Protein AF-A0A317YKN8-F1 (afdb_monomer)

Mean predicted aligned error: 3.29 Å

Secondary structure (DSSP, 8-state):
-EEEEEETTTTEEEEEEE-SS-EEEEEEEGGGHHHHHHTTTSPPEETTTEE-TTHHHHHHHHHHHHTT-GGG-HHHHHHHH-

Solvent-accessible surface area (backbone atoms only — not comparable to full-atom values): 4938 Å² total; per-residue (Å²): 98,63,48,63,44,80,39,52,92,72,46,28,38,36,37,37,42,41,80,90,83,55,80,49,73,48,76,45,44,59,90,45,49,65,60,51,64,81,41,68,88,57,87,50,65,50,91,89,73,46,68,53,83,51,49,62,62,34,51,51,53,50,54,63,60,39,62,91,36,56,90,56,34,60,67,46,40,52,64,75,73,107

Sequence (82 aa):
VGQMLVDSDNYAFAYTLDDGKAYAYLIFVQETWTMLHENMTKKIIINDELELTEFHQELTYILDNIKGNNNYGKEFVATVEE

Structure (mmCIF, N/CA/C/O backbone):
data_AF-A0A317YKN8-F1
#
_entry.id   AF-A0A317YKN8-F1
#
loop_
_atom_site.group_PDB
_atom_site.id
_atom_site.type_symbol
_atom_site.label_atom_id
_atom_site.label_alt_id
_atom_site.label_comp_id
_atom_site.label_asym_id
_atom_site.label_entity_id
_atom_site.label_seq_id
_atom_site.pdbx_PDB_ins_code
_atom_site.Cartn_x
_atom_site.Cartn_y
_atom_site.Cartn_z
_atom_site.occupancy
_atom_site.B_iso_or_equiv
_atom_site.auth_seq_id
_atom_site.auth_comp_id
_atom_site.auth_asym_id
_atom_site.auth_atom_id
_atom_site.pdbx_PDB_mo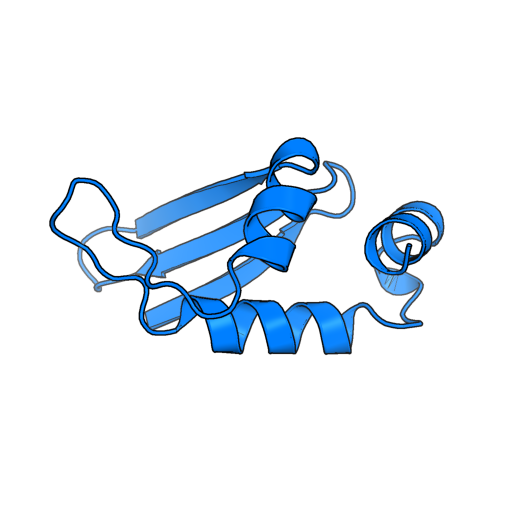del_num
ATOM 1 N N . VAL A 1 1 ? -1.546 -3.954 14.920 1.00 74.75 1 VAL A N 1
ATOM 2 C CA . VAL A 1 1 ? -0.414 -3.365 14.164 1.00 74.75 1 VAL A CA 1
ATOM 3 C C . VAL A 1 1 ? -0.671 -3.667 12.707 1.00 74.75 1 VAL A C 1
ATOM 5 O O . VAL A 1 1 ? -1.070 -4.793 12.420 1.00 74.75 1 VAL A O 1
ATOM 8 N N . GLY A 1 2 ? -0.549 -2.678 11.829 1.00 88.44 2 GLY A N 1
ATOM 9 C CA . GLY A 1 2 ? -0.733 -2.861 10.396 1.00 88.44 2 GLY A CA 1
ATOM 10 C C . GLY A 1 2 ? 0.584 -2.726 9.647 1.00 88.44 2 GLY A C 1
ATOM 11 O O . GLY A 1 2 ? 1.351 -1.812 9.925 1.00 88.44 2 GLY A O 1
ATOM 12 N N . GLN A 1 3 ? 0.842 -3.635 8.709 1.00 93.69 3 GLN A N 1
ATOM 13 C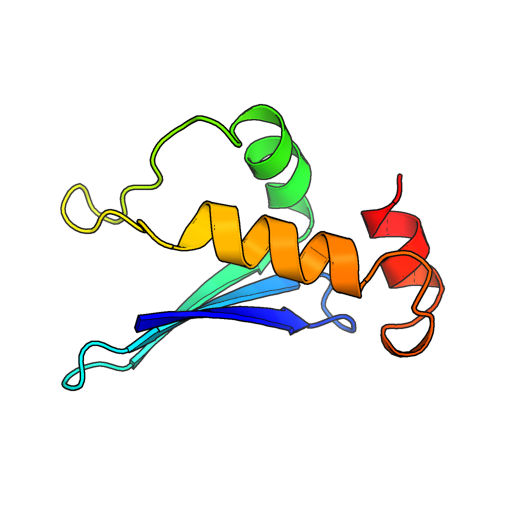 CA . GLN A 1 3 ? 2.065 -3.626 7.901 1.00 93.69 3 GLN A CA 1
ATOM 14 C C . GLN A 1 3 ? 1.735 -3.775 6.421 1.00 93.69 3 GLN A C 1
ATOM 16 O O . GLN A 1 3 ? 0.928 -4.639 6.064 1.00 93.69 3 GLN A O 1
ATOM 21 N N . MET A 1 4 ? 2.392 -2.981 5.573 1.00 95.62 4 MET A N 1
ATOM 22 C CA . MET A 1 4 ? 2.298 -3.126 4.120 1.00 95.62 4 MET A CA 1
ATOM 23 C C . MET A 1 4 ? 3.348 -4.101 3.582 1.00 95.62 4 MET A C 1
ATOM 25 O O . MET A 1 4 ? 4.526 -4.036 3.930 1.00 95.62 4 MET A O 1
ATOM 29 N N . LEU A 1 5 ? 2.914 -4.986 2.691 1.00 95.81 5 LEU A N 1
ATOM 30 C CA . LEU A 1 5 ? 3.735 -5.943 1.960 1.00 95.81 5 LEU A CA 1
ATOM 31 C C . LEU A 1 5 ? 3.565 -5.734 0.453 1.00 95.81 5 LEU A C 1
ATOM 33 O O . LEU A 1 5 ? 2.542 -5.223 -0.006 1.00 95.81 5 LEU A O 1
ATOM 37 N N . VAL A 1 6 ? 4.563 -6.171 -0.312 1.00 96.56 6 VAL A N 1
ATOM 38 C CA . VAL A 1 6 ? 4.563 -6.118 -1.779 1.00 96.56 6 VAL A CA 1
ATOM 39 C C . VAL A 1 6 ? 4.4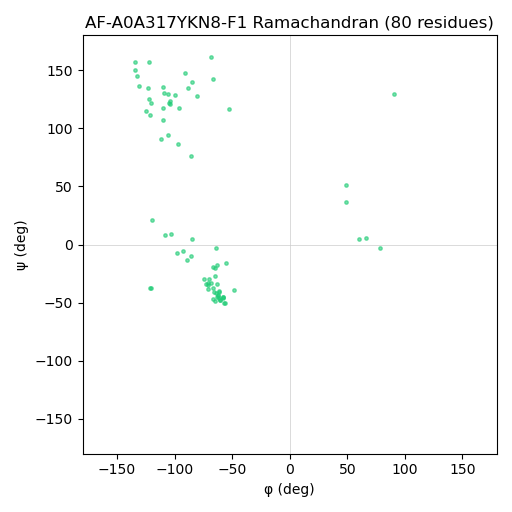31 -7.526 -2.331 1.00 96.56 6 VAL A C 1
ATOM 41 O O . VAL A 1 6 ? 5.196 -8.412 -1.953 1.00 96.56 6 VAL A O 1
ATOM 44 N N . ASP A 1 7 ? 3.498 -7.703 -3.256 1.00 96.19 7 ASP A N 1
ATOM 45 C CA . ASP A 1 7 ? 3.428 -8.845 -4.156 1.00 96.19 7 ASP A CA 1
ATOM 46 C C . ASP A 1 7 ? 3.718 -8.337 -5.572 1.00 96.19 7 ASP A C 1
ATOM 48 O O . ASP A 1 7 ? 2.835 -7.850 -6.283 1.00 96.19 7 ASP A O 1
ATOM 52 N N . SER A 1 8 ? 4.997 -8.373 -5.946 1.00 95.19 8 SER A N 1
ATOM 53 C CA . SER A 1 8 ? 5.465 -7.849 -7.228 1.00 95.19 8 SER A CA 1
ATOM 54 C C . SER A 1 8 ? 5.011 -8.692 -8.414 1.00 95.19 8 SER A C 1
ATOM 56 O O . SER A 1 8 ? 4.821 -8.150 -9.498 1.00 95.19 8 SER A O 1
ATOM 58 N N . ASP A 1 9 ? 4.818 -9.999 -8.215 1.00 95.44 9 ASP A N 1
ATOM 59 C CA . ASP A 1 9 ? 4.408 -10.915 -9.284 1.00 95.44 9 ASP A CA 1
ATOM 60 C C . ASP A 1 9 ? 2.947 -10.672 -9.685 1.00 95.44 9 ASP A C 1
ATOM 62 O O . ASP A 1 9 ? 2.592 -10.796 -10.857 1.00 95.44 9 ASP A O 1
ATOM 66 N N . ASN A 1 10 ? 2.106 -10.282 -8.720 1.00 95.88 10 ASN A N 1
ATOM 67 C CA . ASN A 1 10 ? 0.693 -9.975 -8.946 1.00 95.88 10 ASN A CA 1
ATOM 68 C C . ASN A 1 10 ? 0.380 -8.472 -8.988 1.00 95.88 10 ASN A C 1
ATOM 70 O O . ASN A 1 10 ? -0.796 -8.108 -8.994 1.00 95.88 10 ASN A O 1
ATOM 74 N N . TYR A 1 11 ? 1.397 -7.602 -9.006 1.00 96.94 11 TYR A N 1
ATOM 75 C CA . TYR A 1 11 ? 1.232 -6.143 -8.996 1.00 96.94 11 TYR A CA 1
ATOM 76 C C . TYR A 1 11 ? 0.257 -5.675 -7.904 1.00 96.94 11 TYR A C 1
ATOM 78 O O . TYR A 1 11 ? -0.705 -4.945 -8.154 1.00 96.94 11 TYR A O 1
ATOM 86 N N . ALA A 1 12 ? 0.490 -6.123 -6.670 1.00 97.25 12 ALA A N 1
ATOM 87 C CA . ALA A 1 12 ? -0.403 -5.848 -5.556 1.00 97.25 12 ALA A CA 1
ATOM 88 C C . ALA A 1 12 ? 0.342 -5.403 -4.296 1.00 97.25 12 ALA A C 1
ATOM 90 O O . ALA A 1 12 ? 1.463 -5.824 -4.007 1.00 97.25 12 ALA A O 1
ATOM 91 N N . PHE A 1 13 ? -0.338 -4.575 -3.505 1.00 97.00 13 PHE A N 1
ATOM 92 C CA . PHE A 1 13 ? 0.061 -4.255 -2.141 1.00 97.00 13 PHE A CA 1
ATOM 93 C C . PHE A 1 13 ? -0.863 -4.973 -1.163 1.00 97.00 13 PHE A C 1
ATOM 95 O O . PHE A 1 13 ? -2.085 -4.890 -1.283 1.00 97.00 13 PHE A O 1
ATOM 102 N N . ALA A 1 14 ? -0.296 -5.682 -0.193 1.00 95.81 14 ALA A N 1
ATOM 103 C CA . ALA A 1 14 ? -1.059 -6.389 0.826 1.00 95.81 14 ALA A CA 1
ATOM 104 C C . ALA A 1 14 ? -0.883 -5.702 2.181 1.00 95.81 14 ALA A C 1
ATOM 106 O O . ALA A 1 14 ? 0.215 -5.666 2.729 1.00 95.81 14 ALA A O 1
ATOM 107 N N . TYR A 1 15 ? -1.972 -5.186 2.743 1.00 95.38 15 TYR A N 1
ATOM 108 C CA . TYR A 1 15 ? -1.985 -4.604 4.078 1.00 95.38 15 TYR A CA 1
ATOM 109 C C . TYR A 1 15 ? -2.453 -5.643 5.092 1.00 95.38 15 TYR A C 1
ATOM 111 O O . TYR A 1 15 ? -3.580 -6.142 5.023 1.00 95.38 15 TYR A O 1
ATOM 119 N N . THR A 1 16 ? -1.573 -5.985 6.023 1.00 93.50 16 THR A N 1
ATOM 120 C CA . THR A 1 16 ? -1.846 -6.959 7.078 1.00 93.50 16 THR A CA 1
ATOM 121 C C . THR A 1 16 ? -2.538 -6.291 8.257 1.00 93.50 16 THR A C 1
ATOM 123 O O . THR A 1 16 ? -2.203 -5.173 8.642 1.00 93.50 16 THR A O 1
ATOM 126 N N . LEU A 1 17 ? -3.517 -6.984 8.827 1.00 89.81 17 LEU A N 1
ATOM 127 C CA . LEU A 1 17 ? -4.242 -6.581 10.021 1.00 89.81 17 LEU A CA 1
ATOM 128 C C . LEU A 1 17 ? -4.056 -7.665 11.072 1.00 89.81 17 LEU A C 1
ATOM 130 O O . LEU A 1 17 ? -4.578 -8.769 10.914 1.00 89.81 17 LEU A O 1
ATOM 134 N N . ASP A 1 18 ? -3.321 -7.337 12.132 1.00 83.81 18 ASP A N 1
ATOM 135 C CA . ASP A 1 18 ? -3.168 -8.196 13.303 1.00 83.81 18 ASP A CA 1
ATOM 136 C C . ASP A 1 18 ? -3.571 -7.434 14.573 1.00 83.81 18 ASP A C 1
ATOM 138 O O . ASP A 1 18 ? -2.939 -6.437 14.960 1.00 83.81 18 ASP A O 1
ATOM 142 N N . ASP A 1 19 ? -4.649 -7.897 15.207 1.00 74.75 19 ASP A N 1
ATOM 143 C CA . ASP A 1 19 ? -5.145 -7.418 16.502 1.00 74.75 19 ASP A CA 1
ATOM 144 C C . ASP A 1 19 ? -4.918 -8.431 17.647 1.00 74.75 19 ASP A C 1
ATOM 146 O O . ASP A 1 19 ? -5.413 -8.247 18.763 1.00 74.75 19 ASP A O 1
ATOM 150 N N . GLY A 1 20 ? -4.165 -9.505 17.382 1.00 74.56 20 GLY A N 1
ATOM 151 C CA . GLY A 1 20 ? -3.890 -10.600 18.309 1.00 74.56 20 GLY A CA 1
ATOM 152 C C . GLY A 1 20 ? -5.023 -11.623 18.455 1.00 74.56 20 GLY A C 1
ATOM 153 O O . GLY A 1 20 ? -4.854 -12.605 19.182 1.00 74.56 20 GLY A O 1
ATOM 154 N N . LYS A 1 21 ? -6.173 -11.426 17.796 1.00 73.25 21 LYS A N 1
ATOM 155 C CA . L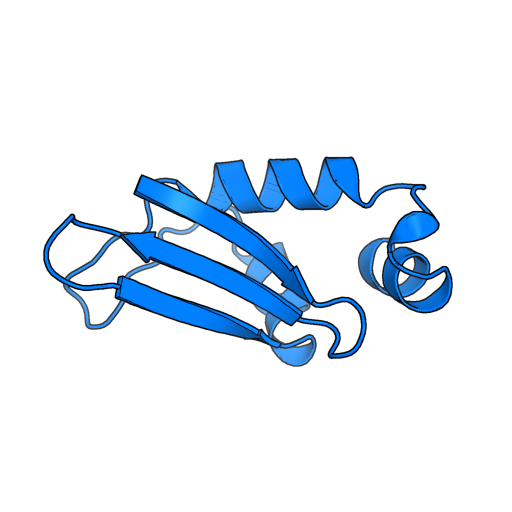YS A 1 21 ? -7.318 -12.357 17.799 1.00 73.25 21 LYS A CA 1
ATOM 156 C C . LYS A 1 21 ? -7.680 -12.838 16.403 1.00 73.25 21 LYS A C 1
ATOM 158 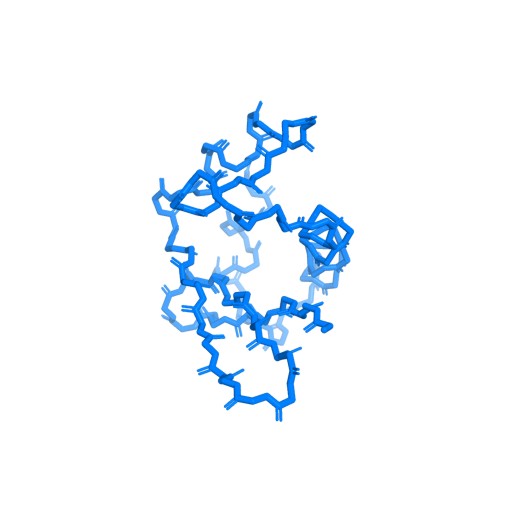O O . LYS A 1 21 ? -8.076 -13.993 16.245 1.00 73.25 21 LYS A O 1
ATOM 163 N N . ALA A 1 22 ? -7.570 -11.960 15.418 1.00 72.62 22 ALA A N 1
ATOM 164 C CA . ALA A 1 22 ? -7.839 -12.240 14.027 1.00 72.62 22 ALA A CA 1
ATOM 165 C C . ALA A 1 22 ? -6.699 -11.702 13.169 1.00 72.62 22 ALA A C 1
ATOM 167 O O . ALA A 1 22 ? -6.116 -10.656 13.448 1.00 72.62 22 ALA A O 1
ATOM 168 N N . TYR A 1 23 ? -6.412 -12.445 12.107 1.00 82.25 23 TYR A N 1
ATOM 169 C CA . TYR A 1 23 ? -5.420 -12.068 11.125 1.00 82.25 23 TYR A CA 1
ATOM 170 C C . TYR A 1 23 ? -6.097 -11.955 9.766 1.00 82.25 23 TYR A C 1
ATOM 172 O O . TYR A 1 23 ? -6.738 -12.904 9.305 1.00 82.25 23 TYR A O 1
ATOM 180 N N . ALA A 1 24 ? -6.002 -10.778 9.158 1.00 87.50 24 ALA A N 1
ATOM 181 C CA . ALA A 1 24 ? -6.635 -10.475 7.884 1.00 87.50 24 ALA A CA 1
ATOM 182 C C . ALA A 1 24 ? -5.672 -9.749 6.943 1.00 87.50 24 ALA A C 1
ATOM 184 O O . ALA A 1 24 ? -4.722 -9.094 7.371 1.00 87.50 24 ALA A O 1
ATOM 185 N N . TYR A 1 25 ? -5.962 -9.853 5.648 1.00 90.81 25 TYR A N 1
ATOM 186 C CA . TYR A 1 25 ? -5.247 -9.160 4.587 1.00 90.81 25 TYR A CA 1
ATOM 187 C C . TYR A 1 25 ? -6.223 -8.322 3.775 1.00 90.81 25 TYR A C 1
ATOM 189 O O . TYR A 1 25 ? -7.279 -8.808 3.366 1.00 90.81 25 TYR A O 1
ATOM 197 N N . LEU A 1 26 ? -5.839 -7.083 3.499 1.00 93.00 26 LEU A N 1
ATOM 198 C CA . LEU A 1 26 ? -6.456 -6.260 2.470 1.00 93.00 26 LEU A CA 1
ATOM 199 C C . LEU A 1 26 ? -5.510 -6.228 1.274 1.00 93.00 26 LEU A C 1
ATOM 201 O O . LEU A 1 26 ? -4.349 -5.857 1.426 1.00 93.00 26 LEU A O 1
ATOM 205 N N . ILE A 1 27 ? -5.995 -6.634 0.104 1.00 95.19 27 ILE A N 1
ATOM 206 C CA . ILE A 1 27 ? -5.196 -6.675 -1.124 1.00 95.19 27 ILE A CA 1
ATOM 207 C C . ILE A 1 27 ? -5.618 -5.513 -2.018 1.00 95.19 27 ILE A C 1
ATOM 209 O O . ILE A 1 27 ? -6.779 -5.406 -2.412 1.00 95.19 27 ILE A O 1
ATOM 213 N N . PHE A 1 28 ? -4.655 -4.661 -2.344 1.00 95.25 28 PHE A N 1
ATOM 214 C CA . PHE A 1 28 ? -4.789 -3.516 -3.231 1.00 95.25 28 PHE A CA 1
ATOM 215 C C . PHE A 1 28 ? -4.106 -3.851 -4.553 1.00 95.25 28 PHE A C 1
ATOM 217 O O . PHE A 1 28 ? -2.889 -3.720 -4.699 1.00 95.25 28 PHE A O 1
ATOM 224 N N . VAL A 1 29 ? -4.907 -4.334 -5.500 1.00 97.00 29 VAL A N 1
ATOM 225 C CA . VAL A 1 29 ? -4.469 -4.659 -6.864 1.00 97.00 29 VAL A CA 1
ATOM 226 C C . VAL A 1 29 ? -4.107 -3.395 -7.644 1.00 97.00 29 VAL A C 1
ATOM 228 O O . VAL A 1 29 ? -4.534 -2.297 -7.272 1.00 97.00 29 VAL A O 1
ATOM 231 N N . GLN A 1 30 ? -3.344 -3.543 -8.723 1.00 96.44 30 GLN A N 1
ATOM 232 C CA . GLN A 1 30 ? -2.830 -2.444 -9.541 1.00 96.44 30 GLN A CA 1
ATOM 233 C C . GLN A 1 30 ? -3.889 -1.403 -9.930 1.00 96.44 30 GLN A C 1
ATOM 235 O O . GLN A 1 30 ? -3.646 -0.200 -9.869 1.00 96.44 30 GLN A O 1
ATOM 240 N N . GLU A 1 31 ? -5.103 -1.845 -10.254 1.00 96.12 31 GLU A N 1
ATOM 241 C CA . GLU A 1 31 ? -6.217 -0.984 -10.659 1.00 96.12 31 GLU A CA 1
ATOM 242 C C . GLU A 1 31 ? -6.657 -0.006 -9.557 1.00 96.12 31 GLU A C 1
ATOM 244 O O . GLU A 1 31 ? -7.341 0.982 -9.825 1.00 96.12 31 GLU A O 1
ATOM 249 N N . THR A 1 32 ? -6.270 -0.263 -8.305 1.00 95.31 32 THR A N 1
ATOM 250 C CA . THR A 1 32 ? -6.577 0.604 -7.162 1.00 95.31 32 THR A CA 1
ATOM 251 C C . THR A 1 32 ? -5.526 1.688 -6.926 1.00 95.31 32 THR A C 1
ATOM 253 O O . THR A 1 32 ? -5.803 2.633 -6.188 1.00 95.31 32 THR A O 1
ATOM 256 N N . TRP A 1 33 ? -4.342 1.608 -7.545 1.00 95.25 33 TRP A N 1
ATOM 257 C CA . TRP A 1 33 ? -3.208 2.479 -7.214 1.00 95.25 33 TRP A CA 1
ATOM 258 C C . TRP A 1 33 ? -3.473 3.951 -7.514 1.00 95.25 33 TRP A C 1
ATOM 260 O O . TRP A 1 33 ? -3.184 4.797 -6.672 1.00 95.25 33 TRP A O 1
ATOM 270 N N . THR A 1 34 ? -4.100 4.266 -8.653 1.00 94.38 34 THR A N 1
ATOM 271 C CA . THR A 1 34 ? -4.492 5.649 -8.980 1.00 94.38 34 THR A CA 1
ATOM 272 C C . THR A 1 34 ? -5.417 6.221 -7.907 1.00 94.38 34 THR A C 1
ATOM 274 O O . THR A 1 34 ? -5.190 7.322 -7.413 1.00 94.38 34 THR A O 1
ATOM 277 N N . MET A 1 35 ? -6.414 5.441 -7.474 1.00 94.44 35 MET A N 1
ATOM 278 C CA . MET A 1 35 ? -7.333 5.854 -6.414 1.00 94.44 35 MET A CA 1
ATOM 279 C C . MET A 1 35 ? -6.590 6.086 -5.094 1.00 94.44 35 MET A C 1
ATOM 281 O O . MET A 1 35 ? -6.828 7.102 -4.442 1.00 94.44 35 MET A O 1
ATOM 285 N N . LEU A 1 36 ? -5.668 5.196 -4.716 1.00 93.62 36 LEU A N 1
ATOM 286 C CA . LEU A 1 36 ? -4.854 5.369 -3.511 1.00 93.62 36 LEU A CA 1
ATOM 287 C C . LEU A 1 36 ? -4.006 6.643 -3.591 1.00 93.62 36 LEU A C 1
ATOM 289 O O . LEU A 1 36 ? -4.031 7.448 -2.660 1.00 93.62 36 LEU A O 1
ATOM 293 N N . HIS A 1 37 ? -3.322 6.862 -4.716 1.00 91.69 37 HIS A N 1
ATOM 294 C CA . HIS A 1 37 ? -2.453 8.015 -4.920 1.00 91.69 37 HIS A CA 1
ATOM 295 C C . HIS A 1 37 ? -3.220 9.342 -4.827 1.00 91.69 37 HIS A C 1
ATOM 297 O O . HIS A 1 37 ? -2.823 10.240 -4.080 1.00 91.69 37 HIS A O 1
ATOM 303 N N . GLU A 1 38 ? -4.362 9.447 -5.508 1.00 93.56 38 GLU A N 1
ATOM 304 C CA . GLU A 1 38 ? -5.208 10.647 -5.498 1.00 93.56 38 GLU A CA 1
ATOM 305 C C . GLU A 1 38 ? -5.820 10.946 -4.119 1.00 93.56 38 GLU A C 1
ATOM 307 O O . GLU A 1 38 ? -6.234 12.075 -3.844 1.00 93.56 38 GLU A O 1
ATOM 312 N N . ASN A 1 39 ? -5.889 9.947 -3.233 1.00 93.62 39 ASN A N 1
ATOM 313 C CA . ASN A 1 39 ? -6.570 10.034 -1.944 1.00 93.62 39 ASN A CA 1
ATOM 314 C C . ASN A 1 39 ? -5.638 9.812 -0.737 1.00 93.62 39 ASN A C 1
ATOM 316 O O . ASN A 1 39 ? -6.132 9.568 0.363 1.00 93.62 39 ASN A O 1
ATOM 320 N N . MET A 1 40 ? -4.321 9.995 -0.893 1.00 87.56 40 MET A N 1
ATOM 321 C CA . MET A 1 40 ? -3.300 9.829 0.167 1.00 87.56 40 MET A CA 1
ATOM 322 C C . MET A 1 40 ? -3.532 10.655 1.447 1.00 87.56 40 M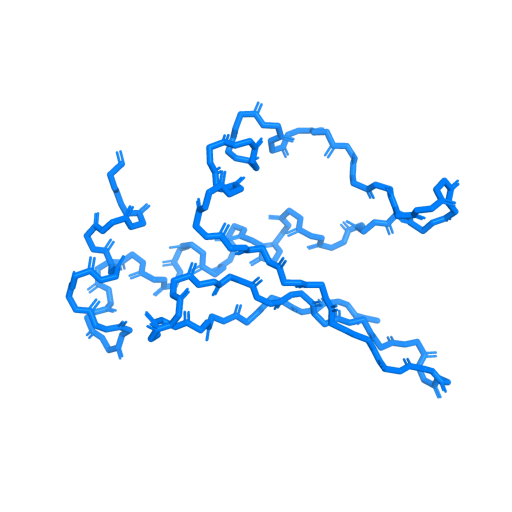ET A C 1
ATOM 324 O O . MET A 1 40 ? -2.922 10.401 2.479 1.00 87.56 40 MET A O 1
ATOM 328 N N . THR A 1 41 ? -4.397 11.671 1.413 1.00 88.88 41 THR A N 1
ATOM 329 C CA . THR A 1 41 ? -4.731 12.496 2.590 1.00 88.88 41 THR A CA 1
ATOM 330 C C . THR A 1 41 ? -6.024 12.072 3.286 1.00 88.88 41 THR A C 1
ATOM 332 O O . THR A 1 41 ? -6.354 12.599 4.350 1.00 88.88 41 THR A O 1
ATOM 335 N N . LYS A 1 42 ? -6.785 11.140 2.702 1.00 94.00 42 LYS A N 1
ATOM 336 C CA . LYS A 1 42 ? -8.075 10.696 3.236 1.00 94.00 42 LYS A CA 1
ATOM 337 C C . LYS A 1 42 ? -7.905 9.511 4.170 1.00 94.00 42 LYS A C 1
ATOM 339 O O . LYS A 1 42 ? -7.054 8.654 3.972 1.00 94.00 42 LYS A O 1
ATOM 344 N N . LYS A 1 43 ? -8.769 9.429 5.177 1.00 93.50 43 LYS A N 1
ATOM 345 C CA . LYS A 1 43 ? -8.863 8.245 6.034 1.00 93.50 43 LYS A CA 1
ATOM 346 C C . LYS A 1 43 ? -9.376 7.054 5.232 1.00 93.50 43 LYS A C 1
ATOM 348 O O . LYS A 1 43 ? -10.282 7.213 4.416 1.00 93.50 43 LYS A O 1
ATOM 353 N N . ILE A 1 44 ? -8.841 5.875 5.522 1.00 91.75 44 ILE A N 1
ATOM 354 C CA . ILE A 1 44 ? -9.360 4.611 5.003 1.00 91.75 44 ILE A CA 1
ATOM 355 C C . ILE A 1 44 ? -10.128 3.934 6.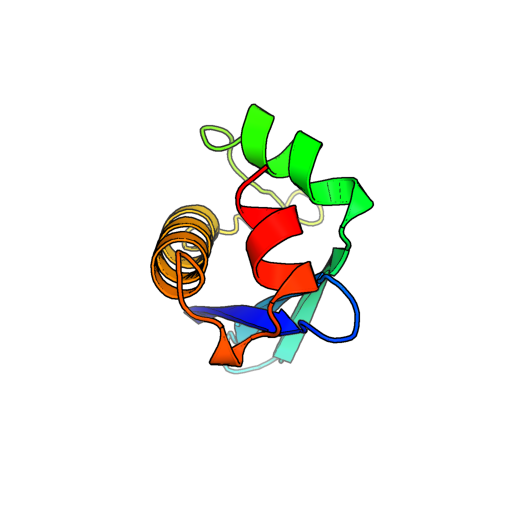125 1.00 91.75 44 ILE A C 1
ATOM 357 O O . ILE A 1 44 ? -9.565 3.680 7.188 1.00 91.75 44 ILE A O 1
ATOM 361 N N . ILE A 1 45 ? -11.412 3.680 5.883 1.00 91.94 45 ILE A N 1
ATOM 362 C CA . ILE A 1 45 ? -12.323 3.057 6.839 1.00 91.94 45 ILE A CA 1
ATOM 363 C C . ILE A 1 45 ? -12.896 1.798 6.193 1.00 91.94 45 ILE A C 1
ATOM 365 O O . ILE A 1 45 ? -13.453 1.859 5.097 1.00 91.94 45 ILE A O 1
ATOM 369 N N . ILE A 1 46 ? -12.752 0.661 6.868 1.00 88.62 46 ILE A N 1
ATOM 370 C CA . ILE A 1 46 ? -13.291 -0.628 6.437 1.00 88.62 46 ILE A CA 1
ATOM 371 C C . ILE A 1 46 ? -14.588 -0.897 7.195 1.00 88.62 46 ILE A C 1
ATOM 373 O O . ILE A 1 46 ? -14.612 -0.823 8.425 1.00 88.62 46 ILE A O 1
ATOM 377 N N . ASN A 1 47 ? -15.651 -1.222 6.453 1.00 89.25 47 ASN A N 1
ATOM 378 C CA . ASN A 1 47 ? -16.986 -1.526 6.984 1.00 89.25 47 ASN A CA 1
ATOM 379 C C . ASN A 1 47 ? -17.503 -0.484 7.993 1.00 89.25 47 ASN A C 1
ATOM 381 O O . ASN A 1 47 ? -18.124 -0.853 8.980 1.00 89.25 47 ASN A O 1
ATOM 385 N N . ASP A 1 48 ? -17.198 0.798 7.774 1.00 92.00 48 ASP A N 1
ATOM 386 C CA . ASP A 1 48 ? -17.581 1.924 8.643 1.00 92.00 48 ASP A CA 1
ATOM 387 C C . ASP A 1 48 ? -17.061 1.872 10.098 1.00 92.00 48 ASP A C 1
ATOM 389 O O . ASP A 1 48 ? -17.368 2.758 10.895 1.00 92.00 48 ASP A O 1
ATOM 393 N N . GLU A 1 49 ? -16.230 0.886 10.449 1.00 88.62 49 GLU A N 1
ATOM 394 C CA . GLU A 1 49 ? -15.821 0.621 11.836 1.00 88.62 49 GLU A CA 1
ATOM 395 C C . GLU A 1 49 ? -14.307 0.709 12.051 1.00 88.62 49 GLU A C 1
ATOM 397 O O . GLU A 1 49 ? -13.857 1.187 13.094 1.00 88.62 49 GLU A O 1
ATOM 402 N N . LEU A 1 50 ? -13.506 0.261 11.079 1.00 88.25 50 LEU A N 1
ATOM 403 C CA . LEU A 1 50 ? -12.060 0.117 11.247 1.00 88.25 50 LEU A CA 1
ATOM 404 C C . LEU A 1 50 ? -11.290 1.152 10.428 1.00 88.25 50 LEU A C 1
ATOM 406 O O . LEU A 1 50 ? -11.177 1.028 9.210 1.00 88.25 50 LEU A O 1
ATOM 410 N N . GLU A 1 51 ? -10.713 2.144 11.103 1.00 92.25 51 GLU A N 1
ATOM 411 C CA . GLU A 1 51 ? -9.777 3.091 10.490 1.00 92.25 51 GLU A CA 1
ATOM 412 C C . GLU A 1 51 ? -8.370 2.479 10.382 1.00 92.25 51 GLU A C 1
ATOM 414 O O . GLU A 1 51 ? -7.803 2.023 11.376 1.00 92.25 51 GLU A O 1
ATOM 419 N N . LEU A 1 52 ? -7.777 2.508 9.185 1.00 92.44 52 LEU A N 1
ATOM 420 C CA . LEU A 1 52 ? -6.409 2.036 8.948 1.00 92.44 52 LEU A CA 1
ATOM 421 C C . LEU A 1 52 ? -5.392 3.145 9.241 1.00 92.44 52 LEU A C 1
ATOM 423 O O . LEU A 1 52 ? -4.851 3.779 8.335 1.00 92.44 52 LEU A O 1
ATOM 427 N N . THR A 1 53 ? -5.139 3.409 10.521 1.00 92.50 53 THR A N 1
ATOM 428 C CA . THR A 1 53 ? -4.341 4.571 10.950 1.00 92.50 53 THR A CA 1
ATOM 429 C C . THR A 1 53 ? -2.877 4.528 10.506 1.00 92.50 53 THR A C 1
ATOM 431 O O . THR A 1 53 ? -2.271 5.582 10.342 1.00 92.50 53 THR A O 1
ATOM 434 N N . GLU A 1 54 ? -2.306 3.337 10.295 1.00 93.12 54 GLU A N 1
ATOM 435 C CA . GLU A 1 54 ? -0.903 3.169 9.867 1.00 93.12 54 GLU A CA 1
ATOM 436 C C . GLU A 1 54 ? -0.754 3.068 8.339 1.00 93.12 54 GLU A C 1
ATOM 438 O O . GLU A 1 54 ? 0.361 3.050 7.827 1.00 93.12 54 GLU A O 1
ATOM 443 N N . PHE A 1 55 ? -1.862 3.033 7.589 1.00 94.38 55 PHE A N 1
ATOM 444 C CA . PHE A 1 55 ? -1.847 2.743 6.154 1.00 94.38 55 PHE A CA 1
ATOM 445 C C . PHE A 1 55 ? -0.952 3.688 5.354 1.00 94.38 55 PHE A C 1
ATOM 447 O O . PHE A 1 55 ? -0.111 3.238 4.586 1.00 94.38 55 PHE A O 1
ATOM 454 N N . HIS A 1 56 ? -1.112 4.999 5.544 1.00 94.12 56 HIS A N 1
ATOM 455 C CA . HIS A 1 56 ? -0.380 5.995 4.755 1.00 94.12 56 HIS A CA 1
ATOM 456 C C . HIS A 1 56 ? 1.116 5.980 5.033 1.00 94.12 56 HIS A C 1
ATOM 458 O O . HIS A 1 56 ? 1.916 6.157 4.116 1.00 94.12 56 HIS A O 1
ATOM 464 N N . GLN A 1 57 ? 1.495 5.752 6.291 1.00 94.88 57 GLN A N 1
ATOM 465 C CA . GLN A 1 57 ? 2.893 5.617 6.678 1.00 94.88 57 GLN A CA 1
ATOM 466 C C . GLN A 1 57 ? 3.507 4.377 6.023 1.00 94.88 57 GLN A C 1
ATOM 468 O O . GLN A 1 57 ? 4.561 4.480 5.400 1.00 94.88 57 GLN A O 1
ATOM 473 N N . GLU A 1 58 ? 2.832 3.234 6.123 1.00 95.94 58 GLU A N 1
ATOM 474 C CA . GLU A 1 58 ? 3.304 1.967 5.566 1.00 95.94 58 GLU A CA 1
ATOM 475 C C . GLU A 1 58 ? 3.357 1.986 4.031 1.00 95.94 58 GLU A C 1
ATOM 477 O O . GLU A 1 58 ? 4.330 1.523 3.438 1.00 95.94 58 GLU A O 1
ATOM 482 N N . LEU A 1 59 ? 2.354 2.581 3.377 1.00 95.31 59 LEU A N 1
ATOM 483 C CA . LEU A 1 59 ? 2.348 2.765 1.927 1.00 95.31 59 LEU A CA 1
ATOM 484 C C . LEU A 1 59 ? 3.494 3.683 1.482 1.00 95.31 59 LEU A C 1
ATOM 486 O O . LEU A 1 59 ? 4.212 3.359 0.544 1.00 95.31 59 LEU A O 1
ATOM 490 N N . THR A 1 60 ? 3.721 4.802 2.172 1.00 95.12 60 THR A N 1
ATOM 491 C CA . THR A 1 60 ? 4.845 5.700 1.847 1.00 95.12 60 THR A CA 1
ATOM 492 C C . THR A 1 60 ? 6.183 4.982 2.016 1.00 95.12 60 THR A C 1
ATOM 494 O O . THR A 1 60 ? 7.026 5.024 1.124 1.00 95.12 60 THR A O 1
ATOM 497 N N . TYR A 1 61 ? 6.352 4.265 3.130 1.00 95.75 61 TYR A N 1
ATOM 498 C CA . TYR A 1 61 ? 7.558 3.495 3.411 1.00 95.75 61 TYR A CA 1
ATOM 499 C C . TYR A 1 61 ? 7.850 2.460 2.319 1.00 95.75 61 TYR A C 1
ATOM 501 O O . TYR A 1 61 ? 8.992 2.345 1.868 1.00 95.75 61 TYR A O 1
ATOM 509 N N . ILE A 1 62 ? 6.830 1.716 1.878 1.00 95.69 62 ILE A N 1
ATOM 510 C CA . ILE A 1 62 ? 7.036 0.672 0.877 1.00 95.69 62 ILE A CA 1
ATOM 511 C C . ILE A 1 62 ? 7.331 1.258 -0.506 1.00 95.69 62 ILE A C 1
ATOM 513 O O . ILE A 1 62 ? 8.212 0.749 -1.194 1.00 95.69 62 ILE A O 1
ATOM 517 N N . LEU A 1 63 ? 6.674 2.360 -0.888 1.00 95.19 63 LEU A N 1
ATOM 518 C CA . LEU A 1 63 ? 6.946 3.059 -2.147 1.00 95.19 63 LEU A CA 1
ATOM 519 C C . LEU A 1 63 ? 8.384 3.594 -2.189 1.00 95.19 63 LEU A C 1
ATOM 521 O O . LEU A 1 63 ? 9.089 3.394 -3.179 1.00 95.19 63 LEU A O 1
ATOM 525 N N . ASP A 1 64 ? 8.861 4.182 -1.089 1.00 96.25 64 ASP A N 1
ATOM 526 C CA . ASP A 1 64 ? 10.254 4.621 -0.966 1.00 96.25 64 ASP A CA 1
ATOM 527 C C . ASP A 1 64 ? 11.246 3.446 -1.039 1.00 96.25 64 ASP A C 1
ATOM 529 O O . ASP A 1 64 ? 12.344 3.595 -1.576 1.00 96.25 64 ASP A O 1
ATOM 533 N N . ASN A 1 65 ? 10.872 2.266 -0.529 1.00 95.75 65 ASN A N 1
ATOM 534 C CA . ASN A 1 65 ? 11.704 1.059 -0.582 1.00 95.75 65 ASN A CA 1
ATOM 535 C C . ASN A 1 65 ? 11.786 0.437 -1.988 1.00 95.75 65 ASN A C 1
ATOM 537 O O . ASN A 1 65 ? 12.821 -0.130 -2.356 1.00 95.75 65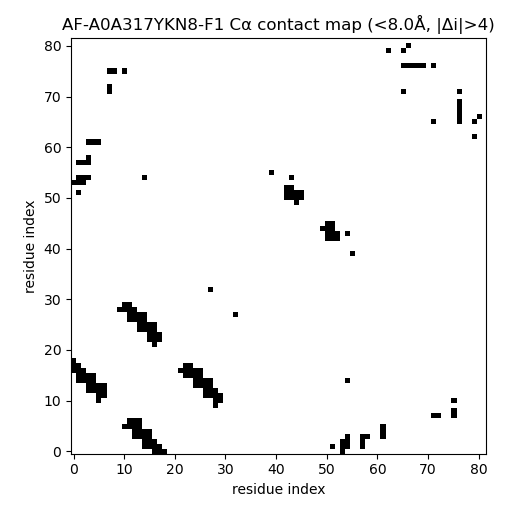 ASN A O 1
ATOM 541 N N . ILE A 1 66 ? 10.698 0.522 -2.757 1.00 96.31 66 ILE A N 1
ATOM 542 C CA . ILE A 1 66 ? 10.607 0.018 -4.134 1.00 96.31 66 ILE A CA 1
ATOM 543 C C . ILE A 1 66 ? 11.435 0.884 -5.081 1.00 96.31 66 ILE A C 1
ATOM 545 O O . ILE A 1 66 ? 12.041 0.358 -6.017 1.00 96.31 66 ILE A O 1
ATOM 549 N N . LYS A 1 67 ? 11.500 2.193 -4.824 1.00 94.88 67 LYS A N 1
ATOM 550 C CA . LYS A 1 67 ? 12.144 3.166 -5.704 1.00 94.88 67 LYS A CA 1
ATOM 551 C C . LYS A 1 67 ? 13.585 2.782 -6.061 1.00 94.88 67 LYS A C 1
ATOM 553 O O . LYS A 1 67 ? 14.469 2.716 -5.205 1.00 94.88 67 LYS A O 1
ATOM 558 N N . GLY A 1 68 ? 13.834 2.531 -7.344 1.00 94.19 68 GLY A N 1
ATOM 559 C CA . GLY A 1 68 ? 15.124 2.104 -7.890 1.00 94.19 68 GLY A CA 1
ATOM 560 C C . GLY A 1 68 ? 15.596 0.707 -7.457 1.00 94.19 68 GLY A C 1
ATOM 561 O O . GLY A 1 68 ? 16.714 0.307 -7.798 1.00 94.19 68 GLY A O 1
ATOM 562 N N . ASN A 1 69 ? 14.783 -0.056 -6.722 1.00 95.50 69 ASN A N 1
ATOM 563 C CA . ASN A 1 69 ? 15.144 -1.359 -6.178 1.00 95.50 69 ASN A CA 1
ATOM 564 C C . ASN A 1 69 ? 14.649 -2.502 -7.072 1.00 95.50 69 ASN A C 1
ATOM 566 O O . ASN A 1 69 ? 13.609 -3.117 -6.846 1.00 95.50 69 ASN A O 1
ATOM 570 N N . ASN A 1 70 ? 15.464 -2.856 -8.063 1.00 93.56 70 ASN A N 1
ATOM 571 C CA . ASN A 1 70 ? 15.147 -3.906 -9.036 1.00 93.56 70 ASN A CA 1
ATOM 572 C C . ASN A 1 70 ? 14.996 -5.326 -8.450 1.00 93.56 70 ASN A C 1
ATOM 574 O O . ASN A 1 70 ? 14.667 -6.242 -9.205 1.00 93.56 70 ASN A O 1
ATOM 578 N N . ASN A 1 71 ? 15.219 -5.535 -7.147 1.00 93.88 71 ASN A N 1
ATOM 579 C CA . ASN A 1 71 ? 14.947 -6.823 -6.498 1.00 93.88 71 ASN A CA 1
ATOM 580 C C . ASN A 1 71 ? 13.447 -7.158 -6.463 1.00 93.88 71 ASN A C 1
ATOM 582 O O . ASN A 1 71 ? 13.108 -8.330 -6.350 1.00 93.88 71 ASN A O 1
ATOM 586 N N . TYR A 1 72 ? 12.570 -6.159 -6.620 1.00 92.62 72 TYR A N 1
ATOM 587 C CA . TYR A 1 72 ? 11.125 -6.345 -6.798 1.00 92.62 72 TYR A CA 1
ATOM 588 C C . TYR A 1 72 ? 10.720 -6.612 -8.259 1.00 92.62 72 TYR A C 1
ATOM 590 O O . TYR A 1 72 ? 9.539 -6.679 -8.567 1.00 92.62 72 TYR A O 1
ATOM 598 N N . GLY A 1 73 ? 11.680 -6.749 -9.178 1.00 96.38 73 GLY A N 1
ATOM 599 C CA . GLY A 1 73 ? 11.412 -6.889 -10.607 1.00 96.38 73 GLY A CA 1
ATOM 600 C C . GLY A 1 73 ? 11.371 -5.538 -11.321 1.00 96.38 73 GLY A C 1
ATOM 601 O O . GLY A 1 73 ? 10.694 -4.602 -10.909 1.00 96.38 73 GLY A O 1
ATOM 602 N N . LYS A 1 74 ? 12.122 -5.429 -12.421 1.00 95.38 74 LYS A N 1
ATOM 603 C CA . LYS A 1 74 ? 12.300 -4.160 -13.149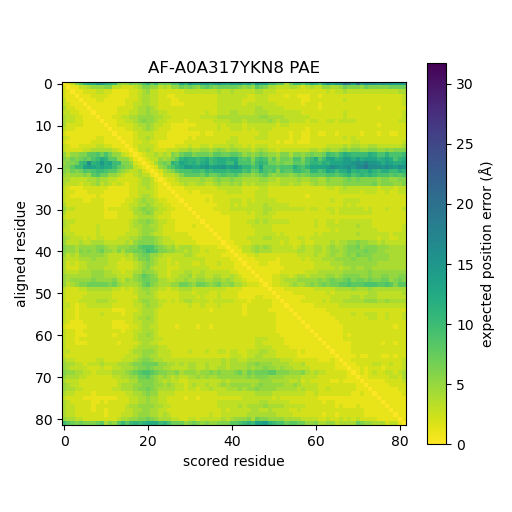 1.00 95.38 74 LYS A CA 1
ATOM 604 C C . LYS A 1 74 ? 10.991 -3.592 -13.691 1.00 95.38 74 LYS A C 1
ATOM 606 O O . LYS A 1 74 ? 10.799 -2.384 -13.648 1.00 95.38 74 LYS A O 1
ATOM 611 N N . GLU A 1 75 ? 10.133 -4.458 -14.224 1.00 96.50 75 GLU A N 1
ATOM 612 C CA . GLU A 1 75 ? 8.846 -4.055 -14.798 1.00 96.50 75 GLU A CA 1
ATOM 613 C C . GLU A 1 75 ? 7.919 -3.523 -13.706 1.00 96.50 75 GLU A C 1
ATOM 615 O O . GLU A 1 75 ? 7.398 -2.426 -13.848 1.00 96.50 75 GLU A O 1
ATOM 620 N N . PHE A 1 76 ? 7.811 -4.233 -12.581 1.00 96.50 76 PHE A N 1
ATOM 621 C CA . PHE A 1 76 ? 7.046 -3.784 -11.420 1.00 96.50 76 PHE A CA 1
ATOM 622 C C . PHE A 1 76 ? 7.526 -2.424 -10.894 1.00 96.50 76 PHE A C 1
ATOM 624 O O . PHE A 1 76 ? 6.719 -1.511 -10.745 1.00 96.50 76 PHE A O 1
ATOM 631 N N . VAL A 1 77 ? 8.836 -2.260 -10.668 1.00 96.00 77 VAL A N 1
ATOM 632 C CA . VAL A 1 77 ? 9.408 -0.986 -10.195 1.00 96.00 77 VAL A CA 1
ATOM 633 C C . VAL A 1 77 ? 9.084 0.147 -11.166 1.00 96.00 77 VAL A C 1
ATOM 635 O O . VAL A 1 77 ? 8.628 1.198 -10.733 1.00 96.00 77 VAL A O 1
ATOM 638 N N . ALA A 1 78 ? 9.263 -0.074 -12.472 1.00 95.62 78 ALA A N 1
ATOM 639 C CA . ALA A 1 78 ? 8.953 0.933 -13.482 1.00 95.62 78 ALA A CA 1
ATOM 640 C C . ALA A 1 78 ? 7.465 1.319 -13.482 1.00 95.62 78 ALA A C 1
ATOM 642 O O . ALA A 1 78 ? 7.155 2.495 -13.602 1.00 95.62 78 ALA A O 1
ATOM 643 N N . THR A 1 79 ? 6.559 0.354 -13.307 1.00 95.75 79 THR A N 1
ATOM 644 C CA . THR A 1 79 ? 5.112 0.607 -13.230 1.00 95.75 79 THR A CA 1
ATOM 645 C C . THR A 1 79 ? 4.704 1.359 -11.961 1.00 95.75 79 THR A C 1
ATOM 647 O O . THR A 1 79 ? 3.755 2.131 -11.998 1.00 95.75 79 THR A O 1
ATOM 650 N N . VAL A 1 80 ? 5.386 1.140 -10.834 1.00 93.50 80 VAL A N 1
ATOM 651 C CA . VAL A 1 80 ? 5.127 1.880 -9.583 1.00 93.50 80 VAL A CA 1
ATOM 652 C C . VAL A 1 80 ? 5.667 3.315 -9.648 1.00 93.50 80 VAL A C 1
ATOM 654 O O . VAL A 1 80 ? 5.133 4.200 -8.984 1.00 93.50 80 VAL A O 1
ATOM 657 N N . GLU A 1 81 ? 6.739 3.545 -10.408 1.00 91.38 81 GLU A N 1
ATOM 658 C CA . GLU A 1 81 ? 7.381 4.859 -10.558 1.00 91.38 81 GLU A CA 1
ATOM 659 C C . GLU A 1 81 ? 6.757 5.757 -11.642 1.00 91.38 81 GLU A C 1
ATOM 661 O O . GLU A 1 81 ? 7.135 6.930 -11.727 1.00 91.38 81 GLU A O 1
ATOM 666 N N . GLU A 1 82 ? 5.850 5.221 -12.464 1.00 88.44 82 GLU A N 1
ATOM 667 C CA . GLU A 1 82 ? 5.119 5.941 -13.523 1.00 88.44 82 GLU A CA 1
ATOM 668 C C . GLU A 1 82 ? 3.979 6.812 -12.967 1.00 88.44 82 GLU A C 1
ATOM 670 O O . GLU A 1 82 ? 3.904 7.994 -13.386 1.00 88.44 82 GLU A O 1
#

Radius of gyration: 13.01 Å; Cα contacts (8 Å, |Δi|>4): 98; chains: 1; bounding box: 33×25×33 Å

Organism: Staphylococcus pseudintermedius (NCBI:txid283734)

pLDDT: mean 92.4, std 5.56, range [72.62, 97.25]

InterPro domains:
  IPR020908 Uncharacterised protein family UPF0738 [PF19785] (2-82)

Foldseek 3Di:
DWAWDDDLVQLWIWIWDDPPPDIDIDIGGPVCVVVCVVQLPDWDDDPNHDTPPCVSVNVVVVLVVLAVDCVSPPVSSVSSVD

Nearest PDB structures (foldseek):
  3ifv-assembly1_A  TM=7.945E-01  e=2.034E+00  Haloferax volcanii
  6sy0-assembly1_B  TM=4.793E-01  e=1.112E+00  Plasmodium falciparum 3D7
  5om5-assembly1_A  TM=5.664E-01  e=1.915E+00  Homo sapiens
  8x19-assembly1_M  TM=5.327E-01  e=3.949E+00  Homo sapiens
  5dv7-assembly1_C  TM=4.336E-01  e=9.763E+00  Mus musculus